Protein AF-A0A0W7W522-F1 (afdb_monomer_lite)

Secondary structure (DSSP, 8-state):
-PPP-B--EEEEEE-STTPPPEEEEEEE---BSSHHHHHHHHHHHHHTT--B--TTSPPGGG---

Foldseek 3Di:
DDQDKDKDKDFDWDDDPPHDTDTQFIDMLPIDSDPVSRVVSVVVCLVVQVTDGDPPHDRSVPDDD

pLDDT: mean 93.77, std 8.18, range [51.66, 98.5]

Structure (mmCIF, N/CA/C/O backbone):
data_AF-A0A0W7W522-F1
#
_entry.id   AF-A0A0W7W522-F1
#
loop_
_atom_site.group_PDB
_atom_site.id
_atom_site.type_symbol
_atom_site.label_atom_id
_atom_site.label_alt_id
_atom_site.label_comp_id
_atom_site.label_asym_id
_atom_site.label_entity_id
_atom_site.label_seq_id
_atom_site.pdbx_PDB_ins_code
_atom_site.Cartn_x
_atom_site.Cartn_y
_atom_site.Cartn_z
_atom_site.occupancy
_atom_site.B_iso_or_equiv
_atom_site.auth_seq_id
_atom_site.auth_comp_id
_atom_site.auth_asym_id
_atom_site.auth_atom_id
_atom_site.pdbx_PDB_model_num
ATOM 1 N N . MET A 1 1 ? 25.537 4.974 -19.929 1.00 51.66 1 MET A N 1
ATOM 2 C CA . MET A 1 1 ? 24.140 4.642 -20.278 1.00 51.66 1 MET A CA 1
ATOM 3 C C . MET A 1 1 ? 23.315 4.948 -19.045 1.00 51.66 1 MET A C 1
ATOM 5 O O . MET A 1 1 ? 23.797 4.622 -17.971 1.00 51.66 1 MET A O 1
ATOM 9 N N . SER A 1 2 ? 22.178 5.633 -19.158 1.00 73.88 2 SER A N 1
ATOM 10 C CA . SER A 1 2 ? 21.257 5.753 -18.023 1.00 73.88 2 SER A CA 1
ATOM 11 C C . SER A 1 2 ? 20.542 4.417 -17.852 1.00 73.88 2 SER A C 1
ATOM 13 O O . SER A 1 2 ? 19.950 3.927 -18.816 1.00 73.88 2 SER A O 1
ATOM 15 N N . GLU A 1 3 ? 20.634 3.818 -16.673 1.00 84.94 3 GLU A N 1
ATOM 16 C CA . GLU A 1 3 ? 19.804 2.671 -16.307 1.00 84.94 3 GLU A CA 1
ATOM 17 C C . GLU A 1 3 ? 18.379 3.189 -16.066 1.00 84.94 3 GLU A C 1
ATOM 19 O O . GLU A 1 3 ? 18.196 4.227 -15.430 1.00 84.94 3 GLU A O 1
ATOM 24 N N . ILE A 1 4 ? 17.382 2.552 -16.688 1.00 94.75 4 ILE A N 1
ATOM 25 C CA . ILE A 1 4 ? 15.970 2.902 -16.495 1.00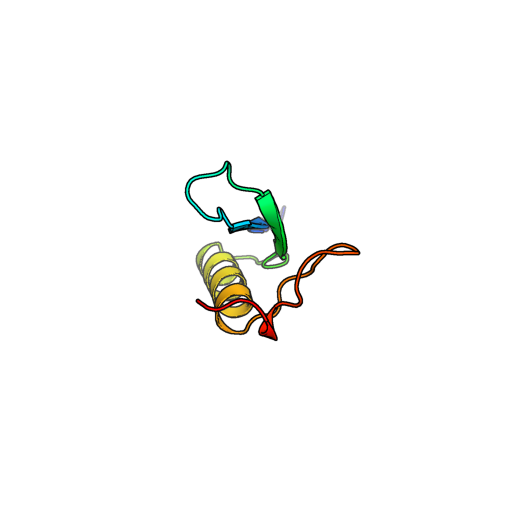 94.75 4 ILE A CA 1
ATOM 26 C C . ILE A 1 4 ? 15.480 2.118 -15.282 1.00 94.75 4 ILE A C 1
ATOM 28 O O . ILE A 1 4 ? 15.663 0.904 -15.229 1.00 94.75 4 ILE A O 1
ATOM 32 N N . GLU A 1 5 ? 14.843 2.812 -14.345 1.00 97.19 5 GLU A N 1
ATOM 33 C CA . GLU A 1 5 ? 14.252 2.222 -13.149 1.00 97.19 5 GLU A CA 1
ATOM 34 C C . GLU A 1 5 ? 12.747 2.502 -13.111 1.00 97.19 5 GLU A C 1
ATOM 36 O O . GLU A 1 5 ? 12.280 3.578 -13.493 1.00 97.19 5 GLU A O 1
ATOM 41 N N . TYR A 1 6 ? 11.993 1.525 -12.626 1.00 97.69 6 TYR A N 1
ATOM 42 C CA . TYR A 1 6 ? 10.552 1.547 -12.453 1.00 97.69 6 TYR A CA 1
ATOM 43 C C . TYR A 1 6 ? 10.228 1.399 -10.971 1.00 97.69 6 TYR A C 1
ATOM 45 O O . TYR A 1 6 ? 10.795 0.558 -10.276 1.00 97.69 6 TYR A O 1
ATOM 53 N N . ARG A 1 7 ? 9.287 2.208 -10.494 1.00 98.19 7 ARG A N 1
ATOM 54 C CA . ARG A 1 7 ? 8.731 2.144 -9.144 1.00 98.19 7 ARG A CA 1
ATOM 55 C C . ARG A 1 7 ? 7.227 2.330 -9.250 1.00 98.19 7 ARG A C 1
ATOM 57 O O . ARG A 1 7 ? 6.773 3.233 -9.950 1.00 98.19 7 ARG A O 1
ATOM 64 N N . ILE A 1 8 ? 6.476 1.494 -8.549 1.00 98.50 8 ILE A N 1
ATOM 65 C CA . ILE A 1 8 ? 5.033 1.636 -8.380 1.00 98.50 8 ILE A CA 1
ATOM 66 C C . ILE A 1 8 ? 4.783 2.037 -6.938 1.00 98.50 8 ILE A C 1
ATOM 68 O O . ILE A 1 8 ? 5.233 1.360 -6.017 1.00 98.50 8 ILE A O 1
ATOM 72 N N . GLU A 1 9 ? 4.070 3.139 -6.761 1.00 98.44 9 GLU A N 1
ATOM 73 C CA . GLU A 1 9 ? 3.558 3.592 -5.473 1.00 98.44 9 GLU A CA 1
ATOM 74 C C . GLU A 1 9 ? 2.059 3.321 -5.430 1.00 98.44 9 GLU A C 1
ATOM 76 O O 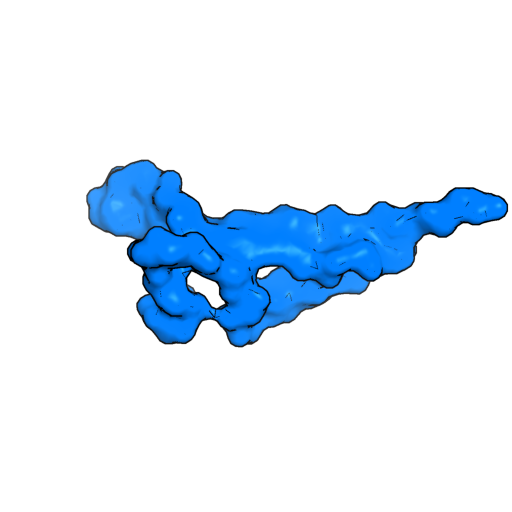. GLU A 1 9 ? 1.376 3.418 -6.455 1.00 98.44 9 GLU A O 1
ATOM 81 N N . TYR A 1 10 ? 1.554 2.950 -4.261 1.00 97.62 10 TYR A N 1
ATOM 82 C CA . TYR A 1 10 ? 0.149 2.626 -4.074 1.00 97.62 10 TYR A CA 1
ATOM 83 C C . TYR A 1 10 ? -0.364 3.147 -2.734 1.00 97.62 10 TYR A C 1
ATOM 85 O O . TYR A 1 10 ? 0.396 3.336 -1.785 1.00 97.62 10 TYR A O 1
ATOM 93 N N . GLN A 1 11 ? -1.677 3.350 -2.680 1.00 97.56 11 GLN A N 1
ATOM 94 C CA . GLN A 1 11 ? -2.436 3.686 -1.482 1.00 97.56 11 GLN A CA 1
ATOM 95 C C . GLN A 1 11 ? -3.563 2.673 -1.321 1.00 97.56 11 GLN A C 1
ATOM 97 O O . GLN A 1 11 ? -4.127 2.189 -2.307 1.00 97.56 11 GLN A O 1
ATOM 102 N N . ILE A 1 12 ? -3.891 2.368 -0.075 1.00 96.06 12 ILE A N 1
ATOM 103 C CA . ILE A 1 12 ? -5.027 1.542 0.305 1.00 96.06 12 ILE A CA 1
ATOM 104 C C . ILE A 1 12 ? -6.029 2.470 0.957 1.00 96.06 12 ILE A C 1
ATOM 106 O O . ILE A 1 12 ? -5.716 3.170 1.919 1.00 96.06 12 ILE A O 1
ATOM 110 N N . GLN A 1 13 ? -7.239 2.479 0.414 1.00 96.00 13 GLN A N 1
ATOM 111 C CA . GLN A 1 13 ? -8.314 3.309 0.918 1.00 96.00 13 GLN A CA 1
ATOM 112 C C . GLN A 1 13 ? -9.522 2.450 1.260 1.00 96.00 13 GLN A C 1
ATOM 114 O O . GLN A 1 13 ? -9.823 1.477 0.563 1.00 96.00 13 GLN A O 1
ATOM 119 N N . ARG A 1 14 ? -10.238 2.833 2.313 1.00 93.62 14 ARG A N 1
ATOM 120 C CA . ARG A 1 14 ? -11.458 2.164 2.766 1.00 93.62 14 ARG A CA 1
ATOM 121 C C . ARG A 1 14 ? -12.589 3.177 2.877 1.00 93.62 14 ARG A C 1
ATOM 123 O O . ARG A 1 1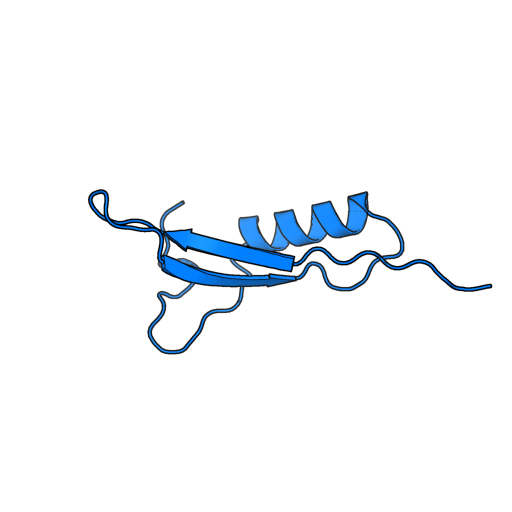4 ? -12.384 4.284 3.354 1.00 93.62 14 ARG A O 1
ATOM 130 N N . SER A 1 15 ? -13.780 2.760 2.467 1.00 94.19 15 SER A N 1
ATOM 131 C CA . SER A 1 15 ? -15.044 3.456 2.712 1.00 94.19 15 SER A CA 1
ATOM 132 C C . SER A 1 15 ? -15.889 2.607 3.665 1.00 94.19 15 SER A C 1
ATOM 134 O O . SER A 1 15 ? -15.906 1.377 3.547 1.00 94.19 15 SER A O 1
ATOM 136 N N . VAL A 1 16 ? -16.561 3.249 4.622 1.00 90.31 16 VAL A N 1
ATOM 137 C CA . VAL A 1 16 ? -17.460 2.604 5.591 1.00 90.31 16 VAL A CA 1
ATOM 138 C C . VAL A 1 16 ? -18.862 3.167 5.389 1.00 90.31 16 VAL A C 1
ATOM 140 O O . VAL A 1 16 ? -19.028 4.369 5.251 1.00 90.31 16 VAL A O 1
ATOM 143 N N . ASP A 1 17 ? -19.874 2.300 5.313 1.00 91.94 17 ASP A N 1
ATOM 144 C CA . ASP A 1 17 ? -21.294 2.683 5.213 1.00 91.94 17 ASP A CA 1
ATOM 145 C C . ASP A 1 17 ? -21.644 3.702 4.104 1.00 91.94 17 ASP A C 1
ATOM 147 O O . ASP A 1 17 ? -22.622 4.445 4.194 1.00 91.94 17 ASP A O 1
ATOM 151 N N . GLY A 1 18 ? -20.884 3.691 3.003 1.00 91.19 18 GLY A N 1
ATOM 152 C CA . GLY A 1 18 ? -21.101 4.580 1.859 1.00 91.19 18 GLY A CA 1
ATOM 153 C C . GLY A 1 18 ? -20.530 5.989 2.037 1.00 91.19 18 GLY A C 1
ATOM 154 O O . GLY A 1 18 ? -20.861 6.868 1.240 1.00 91.19 18 GLY A O 1
ATOM 155 N N . GLU A 1 19 ? -19.692 6.199 3.054 1.00 94.12 19 GLU A N 1
ATOM 156 C CA . GLU A 1 19 ? -18.869 7.399 3.205 1.00 94.12 19 GLU A CA 1
ATOM 157 C C . GLU A 1 19 ? -17.773 7.474 2.130 1.00 94.12 19 GLU A C 1
ATOM 159 O O . GLU A 1 19 ? -17.549 6.532 1.360 1.00 94.12 19 GLU A O 1
ATOM 164 N N . ASP A 1 20 ? -17.084 8.610 2.065 1.00 96.56 20 ASP A N 1
ATOM 165 C CA . ASP A 1 20 ? -15.953 8.776 1.160 1.00 96.56 20 ASP A CA 1
ATOM 166 C C . ASP A 1 20 ? -14.794 7.837 1.537 1.00 96.56 20 ASP A C 1
ATOM 168 O O . ASP A 1 20 ? -14.678 7.346 2.659 1.00 96.56 20 ASP A O 1
ATOM 172 N N . PHE A 1 21 ? -13.935 7.552 0.561 1.00 96.00 21 PHE A N 1
ATOM 173 C CA . PHE A 1 21 ? -12.750 6.735 0.789 1.00 96.00 21 PHE A CA 1
ATOM 174 C C . PHE A 1 21 ? -11.706 7.509 1.593 1.00 96.00 21 PHE A C 1
ATOM 176 O O . PHE A 1 21 ? -11.276 8.590 1.188 1.00 96.00 21 PHE A O 1
ATOM 183 N N . GLU A 1 22 ? -11.243 6.903 2.682 1.00 95.25 22 GLU A N 1
ATOM 184 C CA . GLU A 1 22 ? -10.138 7.405 3.494 1.00 95.25 22 GLU A CA 1
ATOM 185 C C . GLU A 1 22 ? -8.908 6.517 3.322 1.00 95.25 22 GLU A C 1
ATOM 187 O O . GLU A 1 22 ? -9.022 5.294 3.213 1.00 95.25 22 GLU A O 1
ATOM 192 N N . GLU A 1 23 ? -7.723 7.128 3.291 1.00 96.25 23 GLU A N 1
ATOM 193 C CA . GLU A 1 23 ? -6.461 6.391 3.262 1.00 96.25 23 GLU A CA 1
ATOM 194 C C . GLU A 1 23 ? -6.231 5.669 4.592 1.00 96.25 23 GLU A C 1
ATOM 196 O O . GLU A 1 23 ? -6.342 6.261 5.666 1.00 96.25 23 GLU A O 1
ATOM 201 N N . ILE A 1 24 ? -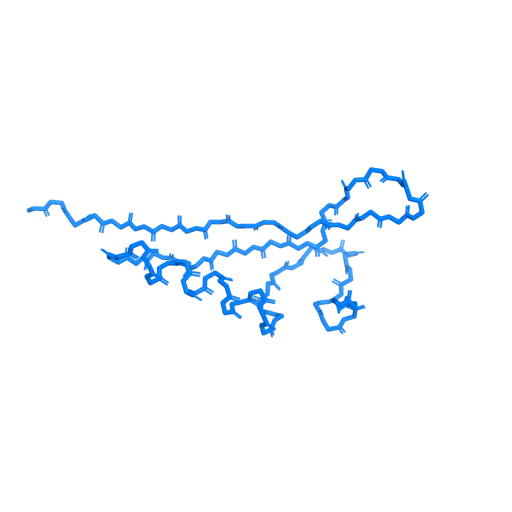5.902 4.383 4.498 1.00 96.50 24 ILE A N 1
ATOM 202 C CA . ILE A 1 24 ? -5.590 3.512 5.637 1.00 96.50 24 ILE A CA 1
ATOM 203 C C . ILE A 1 24 ? -4.223 2.831 5.502 1.00 96.50 24 ILE A C 1
ATOM 205 O O . ILE A 1 24 ? -3.873 1.996 6.330 1.00 96.50 24 ILE A O 1
ATOM 209 N N . GLY A 1 25 ? -3.478 3.134 4.441 1.00 97.12 25 GLY A N 1
ATOM 210 C CA . GLY A 1 25 ? -2.127 2.635 4.252 1.00 97.12 25 GLY A CA 1
ATOM 211 C C . GLY A 1 25 ? -1.551 2.984 2.887 1.00 97.12 25 GLY A C 1
ATOM 212 O O . GLY A 1 25 ? -2.272 3.365 1.960 1.00 97.12 25 GLY A O 1
ATOM 213 N N . PHE A 1 26 ? -0.241 2.832 2.753 1.00 97.75 26 PHE A N 1
ATOM 214 C CA . PHE A 1 26 ? 0.500 3.146 1.535 1.00 97.75 26 PHE A CA 1
ATOM 215 C C . PHE A 1 26 ? 1.721 2.241 1.383 1.00 97.75 26 PHE A C 1
ATOM 217 O O . PHE A 1 26 ? 2.167 1.582 2.320 1.00 97.75 26 PHE A O 1
ATOM 224 N N . GLY A 1 27 ? 2.293 2.204 0.186 1.00 97.75 27 GLY A N 1
ATOM 225 C CA . GLY A 1 27 ? 3.529 1.469 -0.025 1.00 97.75 27 GLY A CA 1
ATOM 226 C C . GLY A 1 27 ? 4.126 1.657 -1.406 1.00 97.75 27 GLY A C 1
ATOM 227 O O . GLY A 1 27 ? 3.649 2.428 -2.243 1.00 97.75 27 GLY A O 1
ATOM 228 N N . SER A 1 28 ? 5.226 0.947 -1.632 1.00 97.94 28 SER A N 1
ATOM 229 C CA . SER A 1 28 ? 6.027 1.059 -2.844 1.00 97.94 28 SER A CA 1
ATOM 230 C C . SER A 1 28 ? 6.626 -0.288 -3.221 1.00 97.94 28 SER A C 1
ATOM 232 O O . SER A 1 28 ? 7.071 -1.043 -2.360 1.00 97.94 28 SER A O 1
ATOM 234 N N . SER A 1 29 ? 6.724 -0.563 -4.521 1.00 97.62 29 SER A N 1
ATOM 235 C CA . SER A 1 29 ? 7.483 -1.709 -5.024 1.00 97.62 29 SER A CA 1
ATOM 236 C C . SER A 1 29 ? 8.983 -1.599 -4.748 1.00 97.62 29 SER A C 1
ATOM 238 O O . SER A 1 29 ? 9.674 -2.595 -4.890 1.00 97.62 29 SER A O 1
ATOM 240 N N . SER A 1 30 ? 9.508 -0.419 -4.390 1.00 95.50 30 SER A N 1
ATOM 241 C CA . SER A 1 30 ? 10.919 -0.028 -4.587 1.00 95.50 30 SER A CA 1
ATOM 242 C C . SER A 1 30 ? 11.293 0.089 -6.075 1.00 95.50 30 SER A C 1
ATOM 244 O O . SER A 1 30 ? 10.420 -0.015 -6.941 1.00 95.50 30 SER A O 1
ATOM 246 N N . ALA A 1 31 ? 12.562 0.390 -6.370 1.00 96.62 31 ALA A N 1
ATOM 247 C CA . ALA A 1 31 ? 13.069 0.561 -7.731 1.00 96.62 31 ALA A CA 1
ATOM 248 C C . ALA A 1 31 ? 13.494 -0.780 -8.354 1.00 96.62 31 ALA A C 1
ATOM 250 O O . ALA A 1 31 ? 14.233 -1.548 -7.738 1.00 96.62 31 ALA A O 1
ATOM 251 N N . TRP A 1 32 ? 13.045 -1.033 -9.583 1.00 96.81 32 TRP A N 1
ATOM 252 C CA . TRP A 1 32 ? 13.341 -2.236 -10.367 1.00 96.81 32 TRP A CA 1
ATOM 253 C C . TRP A 1 32 ? 13.725 -1.873 -11.796 1.00 96.81 32 TRP A C 1
ATOM 255 O O . TRP A 1 32 ? 13.265 -0.873 -12.332 1.00 96.81 32 TRP A O 1
ATOM 265 N N . SER A 1 33 ? 14.525 -2.703 -12.458 1.00 95.88 33 SER A N 1
ATOM 266 C CA . SER A 1 33 ? 14.915 -2.486 -13.861 1.00 95.88 33 SER A CA 1
ATOM 267 C C . SER A 1 33 ? 13.839 -2.897 -14.876 1.00 95.88 33 SER A C 1
ATOM 269 O O . SER A 1 33 ? 14.009 -2.685 -16.076 1.00 95.88 33 SER A O 1
ATOM 271 N N . ASP A 1 34 ? 12.729 -3.466 -14.401 1.00 96.06 34 ASP A N 1
ATOM 272 C CA . ASP A 1 34 ? 11.634 -4.000 -15.202 1.00 96.06 34 ASP A CA 1
ATOM 273 C C . ASP A 1 34 ? 10.269 -3.678 -14.566 1.00 96.06 34 ASP A C 1
ATOM 275 O O . ASP A 1 34 ? 10.098 -3.751 -13.345 1.00 96.06 34 ASP A O 1
ATOM 279 N N . VAL A 1 35 ? 9.290 -3.305 -15.396 1.00 97.50 35 VAL A N 1
ATOM 280 C CA . VAL A 1 35 ? 7.962 -2.876 -14.925 1.00 97.50 35 VAL A CA 1
ATOM 281 C C . VAL A 1 35 ? 7.127 -4.044 -14.396 1.00 97.50 35 VAL A C 1
ATOM 283 O O . VAL A 1 35 ? 6.380 -3.862 -13.433 1.00 97.50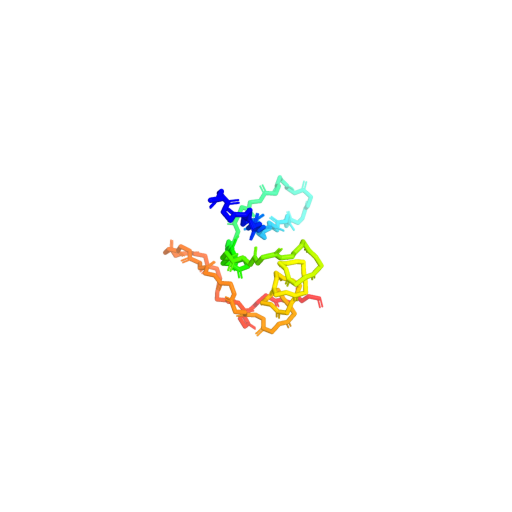 35 VAL A O 1
ATOM 286 N N . ASP A 1 36 ? 7.287 -5.246 -14.957 1.00 98.06 36 ASP A N 1
ATOM 287 C CA . ASP A 1 36 ? 6.564 -6.432 -14.493 1.00 98.06 36 ASP A CA 1
ATOM 288 C C . ASP A 1 36 ? 7.087 -6.871 -13.118 1.00 98.06 36 ASP A C 1
ATOM 290 O O . ASP A 1 36 ? 6.296 -7.254 -12.252 1.00 98.06 36 ASP A O 1
ATOM 294 N N . GLN A 1 37 ? 8.396 -6.736 -12.867 1.00 97.50 37 GLN A N 1
ATOM 295 C CA . GLN A 1 37 ? 8.972 -6.916 -11.528 1.00 97.50 37 GLN A CA 1
ATOM 296 C C . GLN A 1 37 ? 8.430 -5.895 -10.523 1.00 97.50 37 GLN A C 1
ATOM 298 O O . GLN A 1 37 ? 7.993 -6.289 -9.441 1.00 97.50 37 GLN A O 1
ATOM 303 N N . ALA A 1 38 ? 8.388 -4.605 -10.878 1.00 98.38 38 ALA A N 1
ATOM 304 C CA . ALA A 1 38 ? 7.808 -3.582 -10.005 1.00 98.38 38 ALA A CA 1
ATOM 305 C C . ALA A 1 38 ? 6.334 -3.890 -9.672 1.00 98.38 38 ALA A C 1
ATOM 307 O O . ALA A 1 38 ? 5.926 -3.809 -8.511 1.00 98.38 38 ALA A O 1
ATOM 308 N N . MET A 1 39 ? 5.546 -4.313 -10.667 1.00 98.44 39 MET A N 1
ATOM 309 C CA . MET A 1 39 ? 4.148 -4.719 -10.485 1.00 98.44 39 MET A CA 1
ATOM 310 C C . MET A 1 39 ? 4.021 -5.944 -9.579 1.00 98.44 39 MET A C 1
ATOM 312 O O . MET A 1 39 ? 3.197 -5.943 -8.664 1.00 98.44 39 MET A O 1
ATOM 316 N N . HIS A 1 40 ? 4.838 -6.974 -9.808 1.00 98.12 40 HIS A N 1
ATOM 317 C CA . HIS A 1 40 ? 4.841 -8.182 -8.989 1.00 98.12 40 HIS A CA 1
ATOM 318 C C . HIS A 1 40 ? 5.114 -7.858 -7.516 1.00 98.12 40 HIS A C 1
ATOM 320 O O . HIS A 1 40 ? 4.415 -8.362 -6.639 1.00 98.12 40 HIS A O 1
ATOM 326 N N . MET A 1 41 ? 6.073 -6.970 -7.248 1.00 98.25 41 MET A N 1
ATOM 327 C CA . MET A 1 41 ? 6.428 -6.575 -5.886 1.00 98.25 41 MET A CA 1
ATOM 328 C C . MET A 1 41 ? 5.350 -5.733 -5.208 1.00 98.25 41 MET A C 1
ATOM 330 O O . MET A 1 41 ? 5.020 -6.005 -4.056 1.00 98.25 41 MET A O 1
ATOM 334 N N . ALA A 1 42 ? 4.751 -4.767 -5.914 1.00 98.31 42 ALA A N 1
ATOM 335 C CA . ALA A 1 42 ? 3.618 -4.013 -5.374 1.00 98.31 42 ALA A CA 1
ATOM 336 C C . ALA A 1 42 ? 2.442 -4.946 -5.034 1.00 98.31 42 ALA A C 1
ATOM 338 O O . ALA A 1 42 ? 1.882 -4.873 -3.942 1.00 98.31 42 ALA A O 1
ATOM 339 N N . ALA A 1 43 ? 2.114 -5.878 -5.935 1.00 97.56 43 ALA A N 1
ATOM 340 C CA . ALA A 1 43 ? 1.055 -6.856 -5.712 1.00 97.56 43 ALA A CA 1
ATOM 341 C C . ALA A 1 43 ? 1.370 -7.804 -4.544 1.00 97.56 43 ALA A C 1
ATOM 343 O O . ALA A 1 43 ? 0.478 -8.101 -3.753 1.00 97.56 43 ALA A O 1
ATOM 344 N N . SER A 1 44 ? 2.620 -8.257 -4.416 1.00 97.62 44 SER A N 1
ATOM 345 C CA . SER A 1 44 ? 3.066 -9.096 -3.299 1.00 97.62 44 S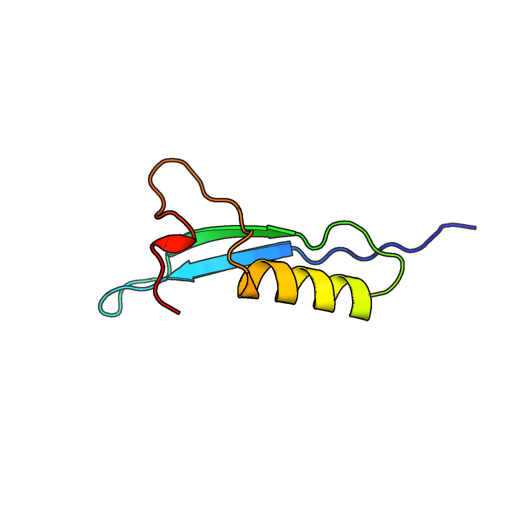ER A CA 1
ATOM 346 C C . SER A 1 44 ? 2.923 -8.371 -1.962 1.00 97.62 44 SER A C 1
ATOM 348 O O . SER A 1 44 ? 2.376 -8.949 -1.026 1.00 97.62 44 SER A O 1
ATOM 350 N N . ALA A 1 45 ? 3.352 -7.110 -1.872 1.00 96.88 45 ALA A N 1
ATOM 351 C CA . ALA A 1 45 ? 3.252 -6.331 -0.638 1.00 96.88 45 ALA A CA 1
ATOM 352 C C . ALA A 1 45 ? 1.788 -6.124 -0.208 1.00 96.88 45 ALA A C 1
ATOM 354 O O . ALA A 1 45 ? 1.447 -6.322 0.958 1.00 96.88 45 ALA A O 1
ATOM 355 N N . VAL A 1 46 ? 0.894 -5.829 -1.162 1.00 95.81 46 VAL A N 1
ATOM 356 C CA . VAL A 1 46 ? -0.553 -5.737 -0.898 1.00 95.81 46 VAL A CA 1
ATOM 357 C C . VAL A 1 46 ? -1.145 -7.096 -0.509 1.00 95.81 46 VAL A C 1
ATOM 359 O O . VAL A 1 46 ? -1.961 -7.177 0.395 1.00 95.81 46 VAL A O 1
ATOM 362 N N . GLN A 1 47 ? -0.751 -8.200 -1.138 1.00 94.88 47 GLN A N 1
ATOM 363 C CA . GLN A 1 47 ? -1.305 -9.516 -0.784 1.00 94.88 47 GLN A CA 1
ATOM 364 C C . GLN A 1 47 ? -0.845 -10.003 0.594 1.00 94.88 47 GLN A C 1
ATOM 366 O O . GLN A 1 47 ? -1.617 -10.643 1.307 1.00 94.88 47 GLN A O 1
ATOM 371 N N . ASN A 1 48 ? 0.396 -9.695 0.972 1.00 95.88 48 ASN A N 1
ATOM 372 C CA . ASN A 1 48 ? 1.001 -10.146 2.225 1.00 95.88 48 ASN A CA 1
ATOM 373 C C . ASN A 1 48 ? 0.832 -9.159 3.385 1.00 95.88 48 ASN A C 1
ATOM 375 O O . ASN A 1 48 ? 1.331 -9.430 4.472 1.00 95.88 48 ASN A O 1
ATOM 379 N N . ARG A 1 49 ? 0.101 -8.056 3.184 1.00 95.12 49 ARG A N 1
ATOM 380 C CA . ARG A 1 49 ? -0.152 -7.050 4.225 1.00 95.12 49 ARG A CA 1
ATOM 381 C C . ARG A 1 49 ? 1.113 -6.350 4.728 1.00 95.12 49 ARG A C 1
ATOM 383 O O . ARG A 1 49 ? 1.228 -6.019 5.900 1.00 95.12 49 ARG A O 1
ATOM 390 N N . GLU A 1 50 ? 2.052 -6.105 3.816 1.00 96.44 50 GLU A N 1
ATOM 391 C CA . GLU A 1 50 ? 3.355 -5.473 4.083 1.00 96.44 50 GLU A CA 1
ATOM 392 C C . GLU A 1 50 ? 3.365 -3.969 3.743 1.00 96.44 50 GLU A C 1
ATOM 394 O O . GLU A 1 50 ? 4.415 -3.396 3.455 1.00 96.44 50 GLU A O 1
ATOM 399 N N . TRP A 1 51 ? 2.195 -3.327 3.717 1.00 95.69 51 TRP A N 1
ATOM 400 C CA . TRP A 1 51 ? 2.078 -1.884 3.506 1.00 95.69 51 TRP A CA 1
ATOM 401 C C . TRP A 1 51 ? 2.248 -1.111 4.821 1.00 95.69 51 TRP A C 1
ATOM 403 O O . TRP A 1 51 ? 2.028 -1.644 5.907 1.00 95.69 51 TRP A O 1
ATOM 413 N N . GLU A 1 52 ? 2.639 0.154 4.716 1.00 97.31 52 GLU A N 1
ATOM 414 C CA . GLU A 1 52 ? 2.827 1.058 5.850 1.00 97.31 52 GLU A CA 1
ATOM 415 C C . GLU A 1 52 ? 1.517 1.763 6.220 1.00 97.31 52 GLU A C 1
ATOM 417 O O . GLU A 1 52 ? 0.622 1.920 5.385 1.00 97.31 52 GLU A O 1
ATOM 422 N N . THR A 1 53 ? 1.418 2.206 7.472 1.00 97.06 53 THR A N 1
ATOM 423 C CA . THR A 1 53 ? 0.266 2.926 8.026 1.00 97.06 53 THR A CA 1
ATOM 424 C C . THR A 1 53 ? 0.730 4.159 8.807 1.00 97.06 53 THR A C 1
ATOM 426 O O . THR A 1 53 ? 1.870 4.247 9.273 1.00 97.06 53 THR A O 1
ATOM 429 N N . GLU A 1 54 ? -0.151 5.145 8.943 1.00 94.88 54 GLU A N 1
ATOM 430 C CA . GLU A 1 54 ? 0.046 6.324 9.783 1.00 94.88 54 GLU A CA 1
ATOM 431 C C . GLU A 1 54 ? -0.538 6.130 11.190 1.00 94.88 54 GLU A C 1
ATOM 433 O O . GLU A 1 54 ? -1.365 5.256 11.458 1.00 94.88 54 GLU A O 1
ATOM 438 N N . GLN A 1 55 ? -0.136 6.997 12.124 1.00 94.19 55 GLN A N 1
ATOM 439 C CA . GLN A 1 55 ? -0.643 6.950 13.492 1.00 94.19 55 GLN A CA 1
ATOM 440 C C . GLN A 1 55 ? -2.173 7.103 13.531 1.00 94.19 55 GLN A C 1
ATOM 442 O O . GLN A 1 55 ? -2.712 8.148 13.174 1.00 94.19 55 GLN A O 1
ATOM 447 N N . GLY A 1 56 ? -2.857 6.087 14.063 1.00 91.44 56 GLY A N 1
ATOM 448 C CA . GLY A 1 56 ? -4.317 6.065 14.198 1.00 91.44 56 GLY A CA 1
ATOM 449 C C . GLY A 1 56 ? -5.049 5.367 13.049 1.00 91.44 56 GLY A C 1
ATOM 450 O O . GLY A 1 56 ? -6.266 5.206 13.143 1.00 91.44 56 GLY A O 1
ATOM 451 N N . GLN A 1 57 ? -4.336 4.923 12.010 1.00 94.31 57 GLN A N 1
ATOM 452 C CA . GLN A 1 57 ? -4.866 3.995 11.010 1.00 94.31 57 GLN A CA 1
ATOM 453 C C . GLN A 1 57 ? -4.880 2.555 11.562 1.00 94.31 57 GLN A C 1
ATOM 455 O O . GLN A 1 57 ? -4.109 2.247 12.475 1.00 94.31 57 GLN A O 1
ATOM 460 N N . PRO A 1 58 ? -5.776 1.681 11.058 1.00 92.69 58 PRO A N 1
ATOM 461 C CA . PRO A 1 58 ? -5.784 0.269 11.438 1.00 92.69 58 PRO A CA 1
ATOM 462 C C . PRO A 1 58 ? -4.494 -0.422 10.990 1.00 92.69 58 PRO A C 1
ATOM 464 O O . PRO A 1 58 ? -3.949 -0.088 9.937 1.00 92.69 58 PRO A O 1
ATOM 467 N N . GLU A 1 59 ? -4.047 -1.423 11.743 1.00 93.81 59 GLU A N 1
ATOM 468 C CA . GLU A 1 59 ? -2.913 -2.244 11.320 1.00 93.81 59 GLU A CA 1
ATOM 469 C C . GLU A 1 59 ? -3.293 -3.088 10.087 1.00 93.81 59 GLU A C 1
ATOM 471 O O . GLU A 1 59 ? -4.452 -3.501 9.951 1.00 93.81 59 GLU A O 1
ATOM 476 N N . PRO A 1 60 ? -2.345 -3.419 9.188 1.00 94.38 60 PRO A N 1
ATOM 477 C CA . PRO A 1 60 ? -2.634 -4.223 7.997 1.00 94.38 60 PRO A CA 1
ATOM 478 C C . PRO A 1 60 ? -3.337 -5.560 8.303 1.00 94.38 60 PRO A C 1
ATOM 480 O O . PRO A 1 60 ? -4.196 -6.028 7.550 1.00 94.38 60 PRO A O 1
ATOM 483 N N . GLU A 1 61 ? -3.011 -6.185 9.436 1.00 92.81 61 GLU A N 1
ATOM 484 C CA . GLU A 1 61 ? -3.629 -7.435 9.896 1.00 92.81 61 GLU A CA 1
ATOM 485 C C . GLU A 1 61 ? -5.086 -7.282 10.373 1.00 92.81 61 GLU A C 1
ATOM 487 O O . GLU A 1 61 ? -5.844 -8.252 10.343 1.00 92.81 61 GLU A O 1
ATOM 492 N N . GLU A 1 62 ? -5.515 -6.068 10.718 1.00 90.38 62 GLU A N 1
ATOM 493 C CA . GLU A 1 62 ? -6.870 -5.752 11.189 1.00 90.38 62 GLU A CA 1
ATOM 494 C C . GLU A 1 62 ? -7.844 -5.421 10.045 1.00 90.38 62 GLU A C 1
ATOM 496 O O . GLU A 1 62 ? -9.048 -5.279 10.266 1.00 90.38 62 GLU A O 1
ATOM 501 N N . VAL A 1 63 ? -7.343 -5.286 8.812 1.00 88.69 63 VAL A N 1
ATOM 502 C CA . VAL A 1 63 ? -8.162 -5.006 7.627 1.00 88.69 63 VAL A CA 1
ATOM 503 C C . VAL A 1 63 ? -8.665 -6.319 7.025 1.00 88.69 63 VAL A C 1
ATOM 505 O O . VAL A 1 63 ? -7.882 -7.128 6.522 1.00 88.69 63 VAL A O 1
ATOM 508 N N . ASP A 1 64 ? -9.979 -6.540 7.050 1.00 76.31 64 ASP A N 1
ATOM 509 C CA . ASP A 1 64 ? -10.607 -7.629 6.295 1.00 76.31 64 ASP A CA 1
ATOM 510 C C . ASP A 1 64 ? -10.602 -7.286 4.794 1.00 76.31 64 ASP A C 1
ATOM 512 O O . ASP A 1 64 ? -11.086 -6.225 4.393 1.00 76.31 64 ASP A O 1
ATOM 516 N N . LEU A 1 65 ? -10.025 -8.181 3.981 1.00 58.72 65 LEU A N 1
ATOM 517 C CA . LEU A 1 65 ? -9.980 -8.104 2.513 1.00 58.72 65 LEU A CA 1
ATOM 518 C C . LEU A 1 65 ? -11.004 -9.058 1.893 1.00 58.72 65 LEU A C 1
ATOM 520 O O . LEU A 1 65 ? -11.077 -10.216 2.366 1.00 58.72 65 LEU A O 1
#

Sequence (65 aa):
MSEIEYRIEYQIQRSVDGEDFEEIGFGSSSAWSDVDQAMHMAASAVQNREWETEQGQPEPEEVDL

Radius of gyration: 14.13 Å; chains: 1; bounding box: 45×19×34 Å